Protein AF-A0A7J4YHR4-F1 (afdb_monomer_lite)

Sequence (134 aa):
MNTPLDNAKRYLQVGEPEKAFALLKHSDLSNPEHMQLMMLCRKTLSEQYVYLIKDYLDNKRLVEAQELILKYQKNLGTDSIIKPLYSKMQQMELSDNNLLARYSRISLKKITDITIALFILFTFVAFLDYIVDH

Structure (mmCIF, N/CA/C/O backbone):
data_AF-A0A7J4YHR4-F1
#
_entry.id   AF-A0A7J4YHR4-F1
#
loop_
_atom_site.group_PDB
_atom_site.id
_atom_site.type_symbol
_atom_site.label_atom_id
_atom_site.label_alt_id
_atom_site.label_comp_id
_atom_site.label_asym_id
_atom_site.label_entity_id
_atom_site.label_seq_id
_atom_site.pdbx_PDB_ins_code
_atom_site.Cartn_x
_atom_site.Cartn_y
_atom_site.Cartn_z
_atom_site.occupancy
_atom_site.B_iso_or_equiv
_atom_site.auth_seq_id
_atom_site.auth_comp_id
_atom_site.auth_asym_id
_atom_site.auth_atom_id
_atom_site.pdbx_PDB_model_num
ATOM 1 N N . MET A 1 1 ? 17.413 -12.615 -30.830 1.00 49.78 1 MET A N 1
ATOM 2 C CA . MET A 1 1 ? 17.083 -12.746 -29.393 1.00 49.78 1 MET A CA 1
ATOM 3 C C . MET A 1 1 ? 16.827 -11.342 -28.870 1.00 49.78 1 MET A C 1
ATOM 5 O O . MET A 1 1 ? 17.706 -10.513 -29.054 1.00 49.78 1 MET A O 1
ATOM 9 N N . ASN A 1 2 ? 15.646 -11.045 -28.315 1.00 63.41 2 ASN A N 1
ATOM 10 C CA . ASN A 1 2 ? 15.395 -9.730 -27.705 1.00 63.41 2 ASN A CA 1
ATOM 11 C C . ASN A 1 2 ? 16.188 -9.622 -26.404 1.00 63.41 2 ASN A C 1
ATOM 13 O O . ASN A 1 2 ? 16.179 -10.563 -25.607 1.00 63.41 2 ASN A O 1
ATOM 17 N N . THR A 1 3 ? 16.855 -8.493 -26.188 1.00 78.00 3 THR A N 1
ATOM 18 C CA . THR A 1 3 ? 17.602 -8.268 -24.950 1.00 78.00 3 THR A CA 1
ATOM 19 C C . THR A 1 3 ? 16.635 -8.041 -23.773 1.00 78.00 3 THR A C 1
ATOM 21 O O . THR A 1 3 ? 15.481 -7.649 -23.986 1.00 78.00 3 THR A O 1
ATOM 24 N N . PRO A 1 4 ? 17.061 -8.258 -22.512 1.00 76.38 4 PRO A N 1
ATOM 25 C CA . PRO A 1 4 ? 16.266 -7.896 -21.333 1.00 76.38 4 PRO A CA 1
ATOM 26 C C . PRO A 1 4 ? 15.771 -6.440 -21.362 1.00 76.38 4 PRO A C 1
ATOM 28 O O . PRO A 1 4 ? 14.653 -6.155 -20.933 1.00 76.38 4 PRO A O 1
ATOM 31 N N . LEU A 1 5 ? 16.569 -5.543 -21.950 1.00 82.38 5 LEU A N 1
ATOM 32 C CA . LEU A 1 5 ? 16.245 -4.133 -22.141 1.00 82.38 5 LEU A CA 1
ATOM 33 C C . LEU A 1 5 ? 15.090 -3.929 -23.138 1.00 82.38 5 LEU A C 1
ATOM 35 O O . LEU A 1 5 ? 14.153 -3.184 -22.849 1.00 82.38 5 LEU A O 1
ATOM 39 N N . ASP A 1 6 ? 15.107 -4.632 -24.275 1.00 84.94 6 ASP A N 1
ATOM 40 C CA . ASP A 1 6 ? 14.036 -4.565 -25.283 1.00 84.94 6 ASP A CA 1
ATOM 41 C C . ASP A 1 6 ? 12.703 -5.065 -24.722 1.00 84.94 6 ASP A C 1
ATOM 43 O O . ASP A 1 6 ? 11.646 -4.476 -24.960 1.00 84.94 6 ASP A O 1
ATOM 47 N N . ASN A 1 7 ? 12.748 -6.139 -23.934 1.00 86.12 7 ASN A N 1
ATOM 48 C CA . ASN A 1 7 ? 11.556 -6.685 -23.298 1.00 86.12 7 ASN A CA 1
ATOM 49 C C . ASN A 1 7 ? 11.010 -5.733 -22.224 1.00 86.12 7 ASN A C 1
ATOM 51 O O . ASN A 1 7 ? 9.803 -5.511 -22.175 1.00 86.12 7 ASN A O 1
ATOM 55 N N . ALA A 1 8 ? 11.869 -5.110 -21.412 1.00 86.06 8 ALA A N 1
ATOM 56 C CA . ALA A 1 8 ? 11.434 -4.130 -20.418 1.00 86.06 8 ALA A CA 1
ATOM 57 C C . ALA A 1 8 ? 10.783 -2.888 -21.053 1.00 86.06 8 ALA A C 1
ATOM 59 O O . ALA A 1 8 ? 9.746 -2.428 -20.573 1.00 86.06 8 ALA A O 1
ATOM 60 N N . LYS A 1 9 ? 11.326 -2.390 -22.175 1.00 87.62 9 LYS A N 1
ATOM 61 C CA . LYS A 1 9 ? 10.701 -1.306 -22.956 1.00 87.62 9 LYS A CA 1
ATOM 62 C C . LYS A 1 9 ? 9.301 -1.694 -23.438 1.00 87.62 9 LYS A C 1
ATOM 64 O O . LYS A 1 9 ? 8.375 -0.897 -23.314 1.00 87.62 9 LYS A O 1
ATOM 69 N N . ARG A 1 10 ? 9.120 -2.926 -23.930 1.00 89.38 10 ARG A N 1
ATOM 70 C CA . ARG A 1 10 ? 7.799 -3.439 -24.337 1.00 89.38 10 ARG A CA 1
ATOM 71 C C . ARG A 1 10 ? 6.821 -3.510 -23.167 1.00 89.38 10 ARG A C 1
ATOM 73 O O . ARG A 1 10 ? 5.691 -3.064 -23.320 1.00 89.38 10 ARG A O 1
ATOM 80 N N . TYR A 1 11 ? 7.250 -4.005 -22.005 1.00 89.38 11 TYR A N 1
ATOM 81 C CA . TYR A 1 11 ? 6.399 -4.054 -20.810 1.00 89.38 11 TYR A CA 1
ATOM 82 C C . TYR A 1 11 ? 5.927 -2.666 -20.368 1.00 89.38 11 TYR A C 1
ATOM 84 O O . TYR A 1 11 ? 4.763 -2.501 -20.016 1.00 89.38 11 TYR A O 1
ATOM 92 N N . LEU A 1 12 ? 6.782 -1.644 -20.458 1.00 86.88 12 LEU A N 1
ATOM 93 C CA . LEU A 1 12 ? 6.361 -0.264 -20.206 1.00 86.88 12 LEU A CA 1
ATOM 94 C C . LEU A 1 12 ? 5.323 0.234 -21.218 1.00 86.88 12 LEU A C 1
ATOM 96 O O . LEU A 1 12 ? 4.356 0.876 -20.817 1.00 86.88 12 LEU A O 1
ATOM 100 N N . GLN A 1 13 ? 5.490 -0.078 -22.507 1.00 88.25 13 GLN A N 1
ATOM 101 C CA . GLN A 1 13 ? 4.546 0.332 -23.556 1.00 88.25 13 GLN A CA 1
ATOM 102 C C . GLN A 1 13 ? 3.146 -0.262 -23.364 1.00 88.25 13 GLN A C 1
ATOM 104 O O . GLN A 1 13 ? 2.162 0.390 -23.696 1.00 88.25 13 GLN A O 1
ATOM 109 N N . VAL A 1 14 ? 3.049 -1.472 -22.806 1.00 91.00 14 VAL A N 1
ATOM 110 C CA . VAL A 1 14 ? 1.763 -2.125 -22.506 1.00 91.00 14 VAL A CA 1
ATOM 111 C C . VAL A 1 14 ? 1.228 -1.807 -21.104 1.00 91.00 14 VAL A C 1
ATOM 113 O O . VAL A 1 14 ? 0.242 -2.398 -20.679 1.00 91.00 14 VAL A O 1
ATOM 116 N N . GLY A 1 15 ? 1.855 -0.876 -20.376 1.00 85.31 15 GLY A N 1
ATOM 117 C CA . GLY A 1 15 ? 1.391 -0.453 -19.053 1.00 85.31 15 GLY A CA 1
ATOM 118 C C . GLY A 1 15 ? 1.696 -1.445 -17.926 1.00 85.31 15 GLY A C 1
ATOM 119 O O . GLY A 1 15 ? 1.050 -1.397 -16.884 1.00 85.31 15 GLY A O 1
ATOM 120 N N . GLU A 1 16 ? 2.696 -2.313 -18.095 1.00 89.88 16 GLU A N 1
ATOM 121 C CA . GLU A 1 16 ? 3.127 -3.311 -17.107 1.00 89.88 16 GLU A CA 1
ATOM 122 C C . GLU A 1 16 ? 4.507 -2.974 -16.500 1.00 89.88 16 GLU A C 1
ATOM 124 O O . GLU A 1 16 ? 5.464 -3.752 -16.617 1.00 89.88 16 GLU A O 1
ATOM 129 N N . PRO A 1 17 ? 4.660 -1.828 -15.808 1.00 89.12 17 PRO A N 1
ATOM 130 C CA . PRO A 1 17 ? 5.954 -1.398 -15.290 1.00 89.12 17 PRO A CA 1
ATOM 131 C C . PRO A 1 17 ? 6.495 -2.332 -14.195 1.00 89.12 17 PRO A C 1
ATOM 133 O O . PRO A 1 17 ? 7.700 -2.356 -13.967 1.00 89.12 17 PRO A O 1
ATOM 136 N N . GLU A 1 18 ? 5.649 -3.153 -13.555 1.00 88.81 18 GLU A N 1
ATOM 137 C CA . GLU A 1 18 ? 6.070 -4.134 -12.540 1.00 88.81 18 GLU A CA 1
ATOM 138 C C . GLU A 1 18 ? 6.911 -5.249 -13.159 1.00 88.81 18 GLU A C 1
ATOM 140 O O . GLU A 1 18 ? 7.984 -5.576 -12.647 1.00 88.81 18 GLU A O 1
ATOM 145 N N . LYS A 1 19 ? 6.469 -5.777 -14.306 1.00 89.06 19 LYS A N 1
ATOM 146 C CA . LYS A 1 19 ? 7.217 -6.792 -15.056 1.00 89.06 19 LYS A CA 1
ATOM 147 C C . LYS A 1 19 ? 8.489 -6.200 -15.653 1.00 89.06 19 LYS A C 1
ATOM 149 O O . LYS A 1 19 ? 9.540 -6.837 -15.587 1.00 89.06 19 LYS A O 1
ATOM 154 N N . ALA A 1 20 ? 8.412 -4.967 -16.164 1.00 88.69 20 ALA A N 1
ATOM 155 C CA . ALA A 1 20 ? 9.583 -4.237 -16.644 1.00 88.69 20 ALA A CA 1
ATOM 156 C C . ALA A 1 20 ? 10.633 -4.083 -15.532 1.00 88.69 20 ALA A C 1
ATOM 158 O O . ALA A 1 20 ? 11.792 -4.447 -15.712 1.00 88.69 20 ALA A O 1
ATOM 159 N N . PHE A 1 21 ? 10.224 -3.620 -14.350 1.00 89.75 21 PHE A N 1
ATOM 160 C CA . PHE A 1 21 ? 11.125 -3.431 -13.218 1.00 89.75 21 PHE A CA 1
ATOM 161 C C . PHE A 1 21 ? 11.717 -4.749 -12.711 1.00 89.75 21 PHE A C 1
ATOM 163 O O . PHE A 1 21 ? 12.917 -4.810 -12.460 1.00 89.75 21 PHE A O 1
ATOM 170 N N . ALA A 1 22 ? 10.911 -5.811 -12.600 1.00 88.38 22 ALA A N 1
ATOM 171 C CA . ALA A 1 22 ? 11.377 -7.126 -12.160 1.00 88.38 22 ALA A CA 1
ATOM 172 C C . ALA A 1 22 ? 12.464 -7.702 -13.083 1.00 88.38 22 ALA A C 1
ATOM 174 O O . ALA A 1 22 ? 13.445 -8.261 -12.596 1.00 88.38 22 ALA A O 1
ATOM 175 N N . LEU A 1 23 ? 12.323 -7.512 -14.399 1.00 87.38 23 LEU A N 1
ATOM 176 C CA . LEU A 1 23 ? 13.339 -7.913 -15.374 1.00 87.38 23 LEU A CA 1
ATOM 177 C C . LEU A 1 23 ? 14.630 -7.117 -15.218 1.00 87.38 23 LEU A C 1
ATOM 179 O O . LEU A 1 23 ? 15.711 -7.694 -15.265 1.00 87.38 23 LEU A O 1
ATOM 183 N N . LEU A 1 24 ? 14.521 -5.804 -15.008 1.00 86.25 24 LEU A N 1
ATOM 184 C CA . LEU A 1 24 ? 15.688 -4.931 -14.928 1.00 86.25 24 LEU A CA 1
ATOM 185 C C . LEU A 1 24 ? 16.436 -5.052 -13.592 1.00 86.25 24 LEU A C 1
ATOM 187 O O . LEU A 1 24 ? 17.649 -4.839 -13.562 1.00 86.25 24 LEU A O 1
ATOM 191 N N . LYS A 1 25 ? 15.743 -5.435 -12.510 1.00 81.69 25 LYS A N 1
ATOM 192 C CA . LYS A 1 25 ? 16.261 -5.499 -11.131 1.00 81.69 25 LYS A CA 1
ATOM 193 C C . LYS A 1 25 ? 17.477 -6.416 -10.954 1.00 81.69 25 LYS A C 1
ATOM 195 O O . LYS A 1 25 ? 18.267 -6.190 -10.044 1.00 81.69 25 LYS A O 1
ATOM 200 N N . HIS A 1 26 ? 17.626 -7.432 -11.802 1.00 75.81 26 HIS A N 1
ATOM 201 C CA . HIS A 1 26 ? 18.690 -8.441 -11.706 1.00 75.81 26 HIS A CA 1
ATOM 202 C C . HIS A 1 26 ? 19.781 -8.300 -12.772 1.00 75.81 26 HIS A C 1
ATOM 204 O O . HIS A 1 26 ? 20.589 -9.207 -12.949 1.00 75.81 26 HIS A O 1
ATOM 210 N N . SER A 1 27 ? 19.795 -7.188 -13.500 1.00 71.19 27 SER A N 1
ATOM 211 C CA . SER A 1 27 ? 20.678 -7.006 -14.657 1.00 71.19 27 SER A CA 1
ATOM 212 C C . SER A 1 27 ? 21.854 -6.097 -14.329 1.00 71.19 27 SER A C 1
ATOM 214 O O . SER A 1 27 ? 21.821 -5.350 -13.351 1.00 71.19 27 SER A O 1
ATOM 216 N N . ASP A 1 28 ? 22.891 -6.177 -15.158 1.00 70.06 28 ASP A N 1
ATOM 217 C CA . ASP A 1 28 ? 24.138 -5.451 -14.955 1.00 70.06 28 ASP A CA 1
ATOM 218 C C . ASP A 1 28 ? 23.931 -3.923 -14.994 1.00 70.06 28 ASP A C 1
ATOM 220 O O . ASP A 1 28 ? 23.461 -3.355 -15.983 1.00 70.06 28 ASP A O 1
ATOM 224 N N . LEU A 1 29 ? 24.289 -3.260 -13.891 1.00 69.25 29 LEU A N 1
ATOM 225 C CA . LEU A 1 29 ? 24.165 -1.814 -13.688 1.00 69.25 29 LEU A CA 1
ATOM 226 C C . LEU A 1 29 ? 25.289 -1.017 -14.371 1.00 69.25 29 LEU A C 1
ATOM 228 O O . LEU A 1 29 ? 25.280 0.211 -14.314 1.00 69.25 29 LEU A O 1
ATOM 232 N N . SER A 1 30 ? 26.245 -1.693 -15.016 1.00 75.75 30 SER A N 1
ATOM 233 C CA . SER A 1 30 ? 27.324 -1.062 -15.783 1.00 75.75 30 SER A CA 1
ATOM 234 C C . SER A 1 30 ? 26.827 -0.319 -17.034 1.00 75.75 30 SER A C 1
ATOM 236 O O . SER A 1 30 ? 27.512 0.580 -17.523 1.00 75.75 30 SER A O 1
ATOM 238 N N . ASN A 1 31 ? 25.627 -0.645 -17.534 1.00 83.00 31 ASN A N 1
ATOM 239 C CA . ASN A 1 31 ? 25.021 0.008 -18.692 1.00 83.00 31 ASN A CA 1
ATOM 240 C C . ASN A 1 31 ? 24.180 1.244 -18.275 1.00 83.00 31 ASN A C 1
ATOM 242 O O . ASN A 1 31 ? 23.147 1.091 -17.612 1.00 83.00 31 ASN A O 1
ATOM 246 N N . PRO A 1 32 ? 24.542 2.469 -18.711 1.00 85.38 32 PRO A N 1
ATOM 247 C CA . PRO A 1 32 ? 23.795 3.686 -18.382 1.00 85.38 32 PRO A CA 1
ATOM 248 C C . PRO A 1 32 ? 22.334 3.678 -18.852 1.00 85.38 32 PRO A C 1
ATOM 250 O O . PRO A 1 32 ? 21.457 4.175 -18.146 1.00 85.38 32 PRO A O 1
ATOM 253 N N . GLU A 1 33 ? 22.051 3.099 -20.021 1.00 85.31 33 GLU A N 1
ATOM 254 C CA . GLU A 1 33 ? 20.691 3.011 -20.567 1.00 85.31 33 GLU A CA 1
ATOM 255 C C . GLU A 1 33 ? 19.815 2.092 -19.706 1.00 85.31 33 GLU A C 1
ATOM 257 O O . GLU A 1 33 ? 18.654 2.397 -19.421 1.00 85.31 33 GLU A O 1
ATOM 262 N N . HIS A 1 34 ? 20.402 0.998 -19.216 1.00 85.88 34 HIS A N 1
ATOM 263 C CA . HIS A 1 34 ? 19.753 0.084 -18.281 1.00 85.88 34 HIS A CA 1
ATOM 264 C C . HIS A 1 34 ? 19.373 0.788 -16.980 1.00 85.88 34 HIS A C 1
ATOM 266 O O . HIS A 1 34 ? 18.235 0.692 -16.515 1.00 85.88 34 HIS A O 1
ATOM 272 N N . MET A 1 35 ? 20.317 1.538 -16.411 1.00 86.00 35 MET A N 1
ATOM 273 C CA . MET A 1 35 ? 20.110 2.288 -15.176 1.00 86.00 35 MET A CA 1
ATOM 274 C C . MET A 1 35 ? 18.997 3.332 -15.333 1.00 86.00 35 MET A C 1
ATOM 276 O O . MET A 1 35 ? 18.114 3.415 -14.477 1.00 86.00 35 MET A O 1
ATOM 280 N N . GLN A 1 36 ? 18.992 4.085 -16.437 1.00 89.06 36 GLN A N 1
ATOM 281 C CA . GLN A 1 36 ? 17.941 5.065 -16.730 1.00 89.06 36 GLN A CA 1
ATOM 282 C C . GLN A 1 36 ? 16.565 4.406 -16.857 1.00 89.06 36 GLN A C 1
ATOM 284 O O . GLN A 1 36 ? 15.599 4.871 -16.247 1.00 89.06 36 GLN A O 1
ATOM 289 N N . LEU A 1 37 ? 16.471 3.293 -17.591 1.00 89.12 37 LEU A N 1
ATOM 290 C CA . LEU A 1 37 ? 15.213 2.571 -17.759 1.00 89.12 37 LEU A CA 1
ATOM 291 C C . LEU A 1 37 ? 14.708 1.992 -16.431 1.00 89.12 37 LEU A C 1
ATOM 293 O O . LEU A 1 37 ? 13.515 2.067 -16.134 1.00 89.12 37 LEU A O 1
ATOM 297 N N . MET A 1 38 ? 15.608 1.464 -15.600 1.00 89.25 38 MET A N 1
ATOM 298 C CA . MET A 1 38 ? 15.270 0.957 -14.272 1.00 89.25 38 MET A CA 1
ATOM 299 C C . MET A 1 38 ? 14.744 2.076 -13.363 1.00 89.25 38 MET A C 1
ATOM 301 O O . MET A 1 38 ? 13.743 1.877 -12.671 1.00 89.25 38 MET A O 1
ATOM 305 N N . MET A 1 39 ? 15.374 3.257 -13.377 1.00 90.12 39 MET A N 1
ATOM 306 C CA . MET A 1 39 ? 14.886 4.418 -12.624 1.00 90.12 39 MET A CA 1
ATOM 307 C C . MET A 1 39 ? 13.508 4.872 -13.104 1.00 90.12 39 MET A C 1
ATOM 309 O O . MET A 1 39 ? 12.648 5.164 -12.271 1.00 90.12 39 MET A O 1
ATOM 313 N N . LEU A 1 40 ? 13.276 4.889 -14.420 1.00 91.06 40 LEU A N 1
ATOM 314 C CA . LEU A 1 40 ? 11.971 5.217 -14.991 1.00 91.06 40 LEU A CA 1
ATOM 315 C C . LEU A 1 40 ? 10.902 4.224 -14.522 1.00 91.06 40 LEU A C 1
ATOM 317 O O . LEU A 1 40 ? 9.886 4.645 -13.978 1.00 91.06 40 LEU A O 1
ATOM 321 N N . CYS A 1 41 ? 11.163 2.916 -14.633 1.00 91.44 41 CYS A N 1
ATOM 322 C CA . CYS A 1 41 ? 10.245 1.879 -14.154 1.00 91.44 41 CYS A CA 1
ATOM 323 C C . CYS A 1 41 ? 9.945 2.038 -12.659 1.00 91.44 41 CYS A C 1
ATOM 325 O O . CYS A 1 41 ? 8.788 1.977 -12.248 1.00 91.44 41 CYS A O 1
ATOM 327 N N . ARG A 1 42 ? 10.984 2.277 -11.845 1.00 92.19 42 ARG A N 1
ATOM 328 C CA . ARG A 1 42 ? 10.849 2.493 -10.400 1.00 92.19 42 ARG A CA 1
ATOM 329 C C . ARG A 1 42 ? 9.957 3.691 -10.095 1.00 92.19 42 ARG A C 1
ATOM 331 O O . ARG A 1 42 ? 9.093 3.593 -9.227 1.00 92.19 42 ARG A O 1
ATOM 338 N N . LYS A 1 43 ? 10.163 4.806 -10.801 1.00 93.12 43 LYS A N 1
ATOM 339 C CA . LYS A 1 43 ? 9.372 6.028 -10.642 1.00 93.12 43 LYS A CA 1
ATOM 340 C C . LYS A 1 43 ? 7.911 5.788 -11.022 1.00 93.12 43 LYS A C 1
ATOM 342 O O . LYS A 1 43 ? 7.039 6.038 -10.199 1.00 93.12 43 LYS A O 1
ATOM 347 N N . THR A 1 44 ? 7.655 5.233 -12.206 1.00 93.00 44 THR A N 1
ATOM 348 C CA . THR A 1 44 ? 6.294 4.947 -12.681 1.00 93.00 44 THR A CA 1
ATOM 349 C C . THR A 1 44 ? 5.556 3.990 -11.746 1.00 93.00 44 THR A C 1
ATOM 351 O O . THR A 1 44 ? 4.398 4.226 -11.415 1.00 93.00 44 THR A O 1
ATOM 354 N N . LEU A 1 45 ? 6.224 2.939 -11.259 1.00 93.69 45 LEU A N 1
ATOM 355 C CA . LEU A 1 45 ? 5.640 2.036 -10.266 1.00 93.69 45 LEU A CA 1
ATOM 356 C C . LEU A 1 45 ? 5.310 2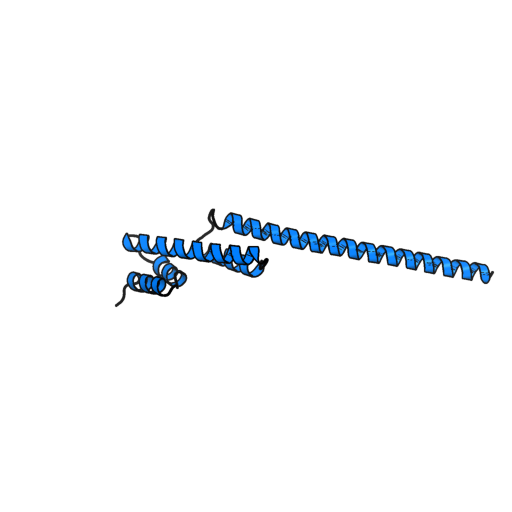.738 -8.959 1.00 93.69 45 LEU A C 1
ATOM 358 O O . LEU A 1 45 ? 4.234 2.523 -8.408 1.00 93.69 45 LEU A O 1
ATOM 362 N N . SER A 1 46 ? 6.238 3.551 -8.453 1.00 95.19 46 SER A N 1
ATOM 363 C CA . SER A 1 46 ? 6.026 4.298 -7.217 1.00 95.19 46 SER A CA 1
ATOM 364 C C . SER A 1 46 ? 4.799 5.202 -7.342 1.00 95.19 46 SER A C 1
ATOM 366 O O . SER A 1 46 ? 3.921 5.155 -6.486 1.00 95.19 46 SER A O 1
ATOM 368 N N . GLU A 1 47 ? 4.677 5.938 -8.448 1.00 95.31 47 GLU A N 1
ATOM 369 C CA . GLU A 1 47 ? 3.532 6.808 -8.732 1.00 95.31 47 GLU A CA 1
ATOM 370 C C . GLU A 1 47 ? 2.209 6.028 -8.789 1.00 95.31 47 GLU A C 1
ATOM 372 O O . GLU A 1 47 ? 1.237 6.433 -8.148 1.00 95.31 47 GLU A O 1
ATOM 377 N N . GLN A 1 48 ? 2.178 4.884 -9.483 1.00 94.62 48 GLN A N 1
ATOM 378 C CA . GLN A 1 48 ? 0.988 4.028 -9.569 1.00 94.62 48 GLN A CA 1
ATOM 379 C C . GLN A 1 48 ? 0.564 3.480 -8.203 1.00 94.62 48 GLN A C 1
ATOM 381 O O . GLN A 1 48 ? -0.609 3.568 -7.837 1.00 94.62 48 GLN A O 1
ATOM 386 N N . TYR A 1 49 ? 1.510 2.948 -7.425 1.00 96.75 49 TYR A N 1
ATOM 387 C CA . TYR A 1 49 ? 1.220 2.469 -6.077 1.00 96.75 49 TYR A CA 1
ATOM 388 C C . TYR A 1 49 ? 0.704 3.594 -5.183 1.00 96.75 49 TYR A C 1
ATOM 390 O O . TYR A 1 49 ? -0.304 3.422 -4.509 1.00 96.75 49 TYR A O 1
ATOM 398 N N . VAL A 1 50 ? 1.370 4.750 -5.181 1.00 97.31 50 VAL A N 1
ATOM 399 C CA . VAL A 1 50 ? 0.987 5.894 -4.343 1.00 97.31 50 VAL A CA 1
ATOM 400 C C . VAL A 1 50 ? -0.411 6.389 -4.690 1.00 97.31 50 VAL A C 1
ATOM 402 O O . VAL A 1 50 ? -1.176 6.705 -3.780 1.00 97.31 50 VAL A O 1
ATOM 405 N N . TYR A 1 51 ? -0.750 6.449 -5.978 1.00 97.31 51 TYR A N 1
ATOM 406 C CA . TYR A 1 51 ? -2.087 6.819 -6.429 1.00 97.31 51 TYR A CA 1
ATOM 407 C C . TYR A 1 51 ? -3.151 5.869 -5.864 1.00 97.31 51 TYR A C 1
ATOM 409 O O . TYR A 1 51 ? -4.078 6.318 -5.195 1.00 97.31 51 TYR A O 1
ATOM 417 N N . LEU A 1 52 ? -2.970 4.560 -6.050 1.00 97.31 52 LEU A N 1
ATOM 418 C CA . LEU A 1 52 ? -3.919 3.545 -5.586 1.00 97.31 52 LEU A CA 1
ATOM 419 C C . LEU A 1 52 ? -4.007 3.463 -4.055 1.00 97.31 52 LEU A C 1
ATOM 421 O O . LEU A 1 52 ? -5.096 3.326 -3.511 1.00 97.31 52 LEU A O 1
ATOM 425 N N . ILE A 1 53 ? -2.885 3.591 -3.340 1.00 97.94 53 ILE A N 1
ATOM 426 C CA . ILE A 1 53 ? -2.886 3.619 -1.869 1.00 97.94 53 ILE A CA 1
ATOM 427 C C . ILE A 1 53 ? -3.702 4.812 -1.374 1.00 97.94 53 ILE A C 1
ATOM 429 O O . ILE A 1 53 ? -4.500 4.664 -0.454 1.00 97.94 53 ILE A O 1
ATOM 433 N N . LYS A 1 54 ? -3.522 5.997 -1.970 1.00 97.69 54 LYS A N 1
ATOM 434 C CA . LYS A 1 54 ? -4.315 7.177 -1.603 1.00 97.69 54 LYS A CA 1
ATOM 435 C C . LYS A 1 54 ? -5.799 6.950 -1.868 1.00 97.69 54 LYS A C 1
ATOM 437 O O . LYS A 1 54 ? -6.585 7.199 -0.962 1.00 97.69 54 LYS A O 1
ATOM 442 N N . ASP A 1 55 ? -6.153 6.414 -3.035 1.00 97.94 55 ASP A N 1
ATOM 443 C CA . ASP A 1 55 ? -7.539 6.073 -3.369 1.00 97.94 55 ASP A CA 1
ATOM 444 C C . ASP A 1 55 ? -8.151 5.102 -2.346 1.00 97.94 55 ASP A C 1
ATOM 446 O O . ASP A 1 55 ? -9.231 5.354 -1.813 1.00 97.94 55 ASP A O 1
ATOM 450 N N . TYR A 1 56 ? -7.438 4.040 -1.966 1.00 97.44 56 TYR A N 1
ATOM 451 C CA . TYR A 1 56 ? -7.910 3.113 -0.937 1.00 97.44 56 TYR A CA 1
ATOM 452 C C . TYR A 1 56 ? -8.072 3.771 0.434 1.00 97.44 56 TYR A C 1
ATOM 454 O O . TYR A 1 56 ? -9.086 3.549 1.097 1.00 97.44 56 TYR A O 1
ATOM 462 N N . LEU A 1 57 ? -7.126 4.612 0.856 1.00 95.81 57 LEU A N 1
ATOM 463 C CA . LEU A 1 57 ? -7.229 5.329 2.129 1.00 95.81 57 LEU A CA 1
ATOM 464 C C . LEU A 1 57 ? -8.395 6.322 2.138 1.00 95.81 57 LEU A C 1
ATOM 466 O O . LEU A 1 57 ? -9.099 6.424 3.141 1.00 95.81 57 LEU A O 1
ATOM 470 N N . ASP A 1 58 ? -8.620 7.034 1.037 1.00 95.25 58 ASP A N 1
ATOM 471 C CA . ASP A 1 58 ? -9.704 8.010 0.926 1.00 95.25 58 ASP A CA 1
ATOM 472 C C . ASP A 1 58 ? -11.081 7.315 0.882 1.00 95.25 58 ASP A C 1
ATOM 474 O O . ASP A 1 58 ? -12.048 7.820 1.454 1.00 95.25 58 ASP A O 1
ATOM 478 N N . ASN A 1 59 ? -11.148 6.095 0.334 1.00 95.38 59 ASN A N 1
ATOM 479 C CA . ASN A 1 59 ? -12.332 5.229 0.351 1.00 95.38 59 ASN A CA 1
ATOM 480 C C . ASN A 1 59 ? -12.440 4.317 1.595 1.00 95.38 59 ASN A C 1
ATOM 482 O O . ASN A 1 59 ? -13.303 3.441 1.634 1.00 95.38 59 ASN A O 1
ATOM 486 N N . LYS A 1 60 ? -11.587 4.497 2.618 1.00 92.56 60 LYS A N 1
ATOM 487 C CA . LYS A 1 60 ? -11.542 3.684 3.858 1.00 92.56 60 LYS A CA 1
ATOM 488 C C . LYS A 1 60 ? -11.357 2.171 3.641 1.00 92.56 60 LYS A C 1
ATOM 490 O O . LYS A 1 60 ? -11.732 1.357 4.483 1.00 92.56 60 LYS A O 1
ATOM 495 N N . ARG A 1 61 ? -10.743 1.782 2.527 1.00 94.62 61 ARG A N 1
ATOM 496 C CA . ARG A 1 61 ? -10.394 0.400 2.171 1.00 94.62 61 ARG A CA 1
ATOM 497 C C . ARG A 1 61 ? -9.031 0.035 2.764 1.00 94.62 61 ARG A C 1
ATOM 499 O O . ARG A 1 61 ? -8.021 -0.029 2.066 1.00 94.62 61 ARG A O 1
ATOM 506 N N . LEU A 1 62 ? -8.986 -0.085 4.095 1.00 93.19 62 LEU A N 1
ATOM 507 C CA . LEU A 1 62 ? -7.726 -0.174 4.850 1.00 93.19 62 LEU A CA 1
ATOM 508 C C . LEU A 1 62 ? -6.956 -1.476 4.589 1.00 93.19 62 LEU A C 1
ATOM 510 O O . LEU A 1 62 ? -5.730 -1.441 4.526 1.00 93.19 62 LEU A O 1
ATOM 514 N N . VAL A 1 63 ? -7.655 -2.593 4.362 1.00 93.56 63 VAL A N 1
ATOM 515 C CA . VAL A 1 63 ? -7.027 -3.891 4.058 1.00 93.56 63 VAL A CA 1
ATOM 516 C C . VAL A 1 63 ? -6.279 -3.817 2.729 1.00 93.56 63 VAL A C 1
ATOM 518 O O . VAL A 1 63 ? -5.095 -4.138 2.657 1.00 93.56 63 VAL A O 1
ATOM 521 N N . GLU A 1 64 ? -6.928 -3.304 1.686 1.00 96.44 64 GLU A N 1
ATOM 522 C CA . GLU A 1 64 ? -6.319 -3.169 0.364 1.00 96.44 64 GLU A CA 1
ATOM 523 C C . GLU A 1 64 ? -5.194 -2.128 0.360 1.00 96.44 64 GLU A C 1
ATOM 525 O O . GLU A 1 64 ? -4.169 -2.321 -0.299 1.00 96.44 64 GLU A O 1
ATOM 530 N N . ALA A 1 65 ? -5.337 -1.046 1.134 1.00 96.81 65 ALA A N 1
ATOM 531 C CA . ALA A 1 65 ? -4.254 -0.092 1.354 1.00 96.81 65 ALA A CA 1
ATOM 532 C C . ALA A 1 65 ? -3.040 -0.764 2.016 1.00 96.81 65 ALA A C 1
ATOM 534 O O . ALA A 1 65 ? -1.912 -0.563 1.561 1.00 96.81 65 ALA A O 1
ATOM 535 N N . GLN A 1 66 ? -3.255 -1.588 3.046 1.00 96.00 66 GLN A N 1
ATOM 536 C CA . GLN A 1 66 ? -2.192 -2.299 3.752 1.00 96.00 66 GLN A CA 1
ATOM 537 C C . GLN A 1 66 ? -1.472 -3.290 2.836 1.00 96.00 66 GLN A C 1
ATOM 539 O O . GLN A 1 66 ? -0.242 -3.259 2.749 1.00 96.00 66 GLN A O 1
ATOM 544 N N . GLU A 1 67 ? -2.215 -4.132 2.119 1.00 96.94 67 GLU A N 1
ATOM 545 C CA . GLU A 1 67 ? -1.655 -5.085 1.156 1.00 96.94 67 GLU A CA 1
ATOM 546 C C . GLU A 1 67 ? -0.788 -4.376 0.112 1.00 96.94 67 GLU A C 1
ATOM 548 O O . GLU A 1 67 ? 0.331 -4.808 -0.192 1.00 96.94 67 GLU A O 1
ATOM 553 N N . LEU A 1 68 ? -1.270 -3.242 -0.401 1.00 97.00 68 LEU A N 1
ATOM 554 C CA . LEU A 1 68 ? -0.571 -2.487 -1.427 1.00 97.00 68 LEU A CA 1
ATOM 555 C C . LEU A 1 68 ? 0.671 -1.761 -0.884 1.00 97.00 68 LEU A C 1
ATOM 557 O O . LEU A 1 68 ? 1.697 -1.719 -1.566 1.00 97.00 68 LEU A O 1
ATOM 561 N N . ILE A 1 69 ? 0.629 -1.262 0.355 1.00 96.81 69 ILE A N 1
ATOM 562 C CA . ILE A 1 69 ? 1.799 -0.705 1.052 1.00 96.81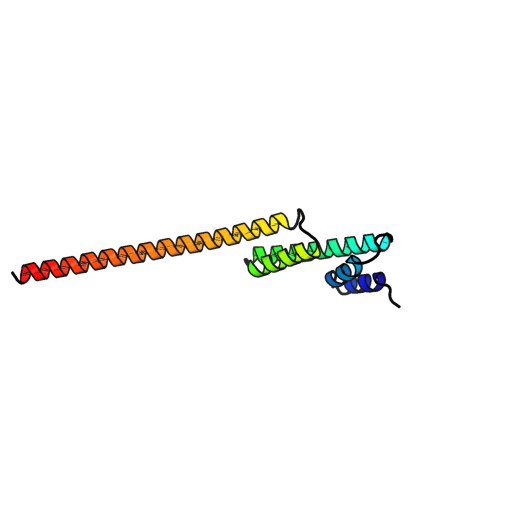 69 ILE A CA 1
ATOM 563 C C . ILE A 1 69 ? 2.867 -1.782 1.274 1.00 96.81 69 ILE A C 1
ATOM 565 O O . ILE A 1 69 ? 4.046 -1.542 1.006 1.00 96.81 69 ILE A O 1
ATOM 569 N N . LEU A 1 70 ? 2.478 -2.980 1.715 1.00 96.19 70 LEU A N 1
ATOM 570 C CA . LEU A 1 70 ? 3.411 -4.095 1.899 1.00 96.19 70 LEU A CA 1
ATOM 571 C C . LEU A 1 70 ? 4.042 -4.510 0.564 1.00 96.19 70 LEU A C 1
ATOM 573 O O . LEU A 1 70 ? 5.253 -4.741 0.485 1.00 96.19 70 LEU A O 1
ATOM 577 N N . LYS A 1 71 ? 3.246 -4.533 -0.513 1.00 95.75 71 LYS A N 1
ATOM 578 C CA . LYS A 1 71 ? 3.740 -4.796 -1.870 1.00 95.75 71 LYS A CA 1
ATOM 579 C C . LYS A 1 71 ? 4.724 -3.716 -2.340 1.00 95.75 71 LYS A C 1
ATOM 581 O O . LYS A 1 71 ? 5.782 -4.061 -2.870 1.00 95.75 71 LYS A O 1
ATOM 586 N N . TYR A 1 72 ? 4.433 -2.436 -2.090 1.00 95.88 72 TYR A N 1
ATOM 587 C CA . TYR A 1 72 ? 5.355 -1.325 -2.359 1.00 95.88 72 TYR A CA 1
ATOM 588 C C . TYR A 1 72 ? 6.692 -1.535 -1.646 1.00 95.88 72 TYR A C 1
ATOM 590 O O . TYR A 1 72 ? 7.742 -1.518 -2.287 1.00 95.88 72 TYR A O 1
ATOM 598 N N . GLN A 1 73 ? 6.660 -1.776 -0.332 1.00 95.12 73 GLN A N 1
ATOM 599 C CA . GLN A 1 73 ? 7.863 -1.927 0.491 1.00 95.12 73 GLN A CA 1
ATOM 600 C C . GLN A 1 73 ? 8.715 -3.116 0.039 1.00 95.12 73 GLN A C 1
ATOM 602 O O . GLN A 1 73 ? 9.935 -2.995 -0.064 1.00 95.12 73 GLN A O 1
ATOM 607 N N . LYS A 1 74 ? 8.080 -4.242 -0.309 1.00 93.44 74 LYS A N 1
ATOM 608 C CA . LYS A 1 74 ? 8.760 -5.427 -0.853 1.00 93.44 74 LYS A CA 1
ATOM 609 C C . LYS A 1 74 ? 9.453 -5.140 -2.189 1.00 93.44 74 LYS A C 1
ATOM 611 O O . LYS A 1 74 ? 10.567 -5.613 -2.428 1.00 93.44 74 LYS A O 1
ATOM 616 N N . ASN A 1 75 ? 8.795 -4.396 -3.076 1.00 91.31 75 ASN A N 1
ATOM 617 C CA . ASN A 1 75 ? 9.275 -4.188 -4.439 1.00 91.31 75 ASN A CA 1
ATOM 618 C C . ASN A 1 75 ? 10.290 -3.042 -4.546 1.00 91.31 75 ASN A C 1
ATOM 620 O O . ASN A 1 75 ? 11.322 -3.212 -5.202 1.00 91.31 75 ASN A O 1
ATOM 624 N N . LEU A 1 76 ? 10.006 -1.902 -3.910 1.00 92.44 76 LEU A N 1
ATOM 625 C CA . LEU A 1 76 ? 10.718 -0.629 -4.085 1.00 92.44 76 LEU A CA 1
ATOM 626 C C . LEU A 1 76 ? 11.512 -0.178 -2.848 1.00 92.44 76 LEU A C 1
ATOM 628 O O . LEU A 1 76 ? 12.319 0.755 -2.959 1.00 92.44 76 LEU A O 1
ATOM 632 N N . GLY A 1 77 ? 11.306 -0.847 -1.710 1.00 91.69 77 GLY A N 1
ATOM 633 C CA . GLY A 1 77 ? 11.877 -0.503 -0.411 1.00 91.69 77 GLY A CA 1
ATOM 634 C C . GLY A 1 77 ? 11.017 0.478 0.389 1.00 91.69 77 GLY A C 1
ATOM 635 O O . GLY A 1 77 ? 10.001 0.990 -0.079 1.00 91.69 77 GLY A O 1
ATOM 636 N N . THR A 1 78 ? 11.443 0.751 1.620 1.00 91.94 78 THR A N 1
ATOM 637 C CA . THR A 1 78 ? 10.808 1.751 2.486 1.00 91.94 78 THR A CA 1
ATOM 638 C C . THR A 1 78 ? 11.480 3.105 2.295 1.00 91.94 78 THR A C 1
ATOM 640 O O . THR A 1 78 ? 12.677 3.248 2.537 1.00 91.94 78 THR A O 1
ATOM 643 N N . ASP A 1 79 ? 10.708 4.118 1.918 1.00 92.69 79 ASP A N 1
ATOM 644 C CA . ASP A 1 79 ? 11.194 5.471 1.643 1.00 92.69 79 ASP A CA 1
ATOM 645 C C . ASP A 1 79 ? 10.323 6.553 2.305 1.00 92.69 79 ASP A C 1
ATOM 647 O O . ASP A 1 79 ? 9.386 6.271 3.057 1.00 92.69 79 ASP A O 1
ATOM 651 N N . SER A 1 80 ? 10.667 7.819 2.075 1.00 93.56 80 SER A N 1
ATOM 652 C CA . SER A 1 80 ? 9.932 8.973 2.601 1.00 93.56 80 SER A CA 1
ATOM 653 C C . SER A 1 80 ? 8.543 9.161 1.983 1.00 93.56 80 SER A C 1
ATOM 655 O O . SER A 1 80 ? 7.755 9.921 2.537 1.00 93.56 80 SER A O 1
ATOM 657 N N . ILE A 1 81 ? 8.225 8.481 0.876 1.00 94.19 81 ILE A N 1
ATOM 658 C CA . ILE A 1 81 ? 6.934 8.585 0.190 1.00 94.19 81 ILE A CA 1
ATOM 659 C C . ILE A 1 81 ? 5.928 7.631 0.838 1.00 94.19 81 ILE A C 1
ATOM 661 O O . ILE A 1 81 ? 4.807 8.031 1.153 1.00 94.19 81 ILE A O 1
ATOM 665 N N . ILE A 1 82 ? 6.332 6.382 1.088 1.00 95.19 82 ILE A N 1
ATOM 666 C CA . ILE A 1 82 ? 5.436 5.347 1.622 1.00 95.19 82 ILE A CA 1
ATOM 667 C C . ILE A 1 82 ? 5.216 5.457 3.135 1.00 95.19 82 ILE A C 1
ATOM 669 O O . ILE A 1 82 ? 4.124 5.167 3.623 1.00 95.19 82 ILE A O 1
ATOM 673 N N . LYS A 1 83 ? 6.226 5.916 3.890 1.00 94.69 83 LYS A N 1
ATOM 674 C CA . LYS A 1 83 ? 6.148 6.101 5.352 1.00 94.69 83 LYS A CA 1
ATOM 675 C C . LYS A 1 83 ? 4.922 6.909 5.810 1.00 94.69 83 LYS A C 1
ATOM 677 O O . LYS A 1 83 ? 4.177 6.389 6.637 1.00 94.69 83 LYS A O 1
ATOM 682 N N . PRO A 1 84 ? 4.665 8.130 5.297 1.00 96.88 84 PRO A N 1
ATOM 683 C CA . PRO A 1 84 ? 3.515 8.916 5.740 1.00 96.88 84 PRO A CA 1
ATOM 684 C C . PRO A 1 84 ? 2.174 8.261 5.384 1.00 96.88 84 PRO A C 1
ATOM 686 O O . PRO A 1 84 ? 1.223 8.392 6.150 1.00 96.88 84 PRO A O 1
ATOM 689 N N . LEU A 1 85 ? 2.090 7.525 4.269 1.00 96.06 85 LEU A N 1
ATOM 690 C CA . LEU A 1 85 ? 0.872 6.799 3.889 1.00 96.06 85 LEU A CA 1
ATOM 691 C C . LEU A 1 85 ? 0.579 5.655 4.864 1.00 96.06 85 LEU A C 1
ATOM 693 O O . LEU A 1 85 ? -0.557 5.504 5.307 1.00 96.06 85 LEU A O 1
ATOM 697 N N . TYR A 1 86 ? 1.612 4.910 5.262 1.00 95.62 86 TYR A N 1
ATOM 698 C CA . TYR A 1 86 ? 1.482 3.861 6.269 1.00 95.62 86 TYR A CA 1
ATOM 699 C C . TYR A 1 86 ? 1.071 4.421 7.636 1.00 95.62 86 TYR A C 1
ATOM 701 O O . TYR A 1 86 ? 0.156 3.897 8.265 1.00 95.62 86 TYR A O 1
ATOM 709 N N . SER A 1 87 ? 1.659 5.541 8.066 1.00 95.06 87 SER A N 1
ATOM 710 C CA . SER A 1 87 ? 1.240 6.209 9.304 1.00 95.06 87 SER A CA 1
ATOM 711 C C . SER A 1 87 ? -0.205 6.724 9.243 1.00 95.06 87 SER A C 1
ATOM 713 O O . SER A 1 87 ? -0.933 6.568 10.221 1.00 95.06 87 SER A O 1
ATOM 715 N N . LYS A 1 88 ? -0.650 7.290 8.108 1.00 94.88 88 LYS A N 1
ATOM 716 C CA . LYS A 1 88 ? -2.050 7.721 7.905 1.00 94.88 88 LYS A CA 1
ATOM 717 C C . LYS A 1 88 ? -3.011 6.536 8.060 1.00 94.88 88 LYS A C 1
ATOM 719 O O . LYS A 1 88 ? -4.000 6.650 8.776 1.00 94.88 88 LYS A O 1
ATOM 724 N N . MET A 1 89 ? -2.693 5.398 7.440 1.00 95.38 89 MET A N 1
ATOM 725 C CA . MET A 1 89 ? -3.478 4.163 7.542 1.00 95.38 89 MET A CA 1
ATOM 726 C C . MET A 1 89 ? -3.599 3.677 8.994 1.00 95.38 89 MET A C 1
ATOM 728 O O . MET A 1 89 ? -4.706 3.461 9.476 1.00 95.38 89 MET A O 1
ATOM 732 N N . GLN A 1 90 ? -2.478 3.591 9.719 1.00 93.06 90 GLN A N 1
ATOM 733 C CA . GLN A 1 90 ? -2.468 3.166 11.125 1.00 93.06 90 GLN A CA 1
ATOM 734 C C . GLN A 1 90 ? -3.307 4.087 12.021 1.00 93.06 90 GLN A C 1
ATOM 736 O O . GLN A 1 90 ? -3.985 3.623 12.933 1.00 93.06 90 GLN A O 1
ATOM 741 N N . GLN A 1 91 ? -3.291 5.398 11.763 1.00 93.25 91 GLN A N 1
ATOM 742 C CA . GLN A 1 91 ? -4.129 6.352 12.494 1.00 93.25 91 GLN A CA 1
ATOM 743 C C . GLN A 1 91 ? -5.625 6.137 12.224 1.00 93.25 91 GLN A C 1
ATOM 745 O O . GLN A 1 91 ? -6.428 6.259 13.151 1.00 93.25 91 GLN A O 1
ATOM 750 N N . MET A 1 92 ? -6.003 5.793 10.988 1.00 90.56 92 MET A N 1
ATOM 751 C CA . MET A 1 92 ? -7.388 5.461 10.633 1.00 90.56 92 MET A CA 1
ATOM 752 C C . MET A 1 92 ? -7.856 4.182 11.336 1.00 90.56 92 MET A C 1
ATOM 754 O O . MET A 1 92 ? -8.906 4.202 11.975 1.00 90.56 92 MET A O 1
ATOM 758 N N . GLU A 1 93 ? -7.045 3.119 11.323 1.00 87.00 93 GLU A N 1
ATOM 759 C CA . GLU A 1 93 ? -7.347 1.874 12.050 1.00 87.00 93 GLU A CA 1
ATOM 760 C C . GLU A 1 93 ? -7.523 2.122 13.553 1.00 87.00 93 GLU A C 1
ATOM 762 O O . GLU A 1 93 ? -8.462 1.626 14.179 1.00 87.00 93 GLU A O 1
ATOM 767 N N . LEU A 1 94 ? -6.640 2.929 14.151 1.00 85.69 94 LEU A N 1
ATOM 768 C CA . LEU A 1 94 ? -6.728 3.266 15.570 1.00 85.69 94 LEU A CA 1
ATOM 769 C C . LEU A 1 94 ? -8.012 4.047 15.889 1.00 85.69 94 LEU A C 1
ATOM 771 O O . LEU A 1 94 ? -8.636 3.824 16.928 1.00 85.69 94 LEU A O 1
ATOM 775 N N . SER A 1 95 ? -8.412 4.966 15.006 1.00 81.69 95 SER A N 1
ATOM 776 C CA . SER A 1 95 ? -9.651 5.736 15.141 1.00 81.69 95 SER A CA 1
ATOM 777 C C . SER A 1 95 ? -10.887 4.836 15.112 1.00 81.69 95 SER A C 1
ATOM 779 O O . SER A 1 95 ? -11.751 4.960 15.985 1.00 81.69 95 SER A O 1
ATOM 781 N N . ASP A 1 96 ? -10.959 3.908 14.159 1.00 76.00 96 ASP A N 1
ATOM 782 C CA . ASP A 1 96 ? -12.098 2.996 14.019 1.00 76.00 96 ASP A CA 1
ATOM 783 C C . ASP A 1 96 ? -12.197 2.041 15.217 1.00 76.00 96 ASP A C 1
ATOM 785 O O . ASP A 1 96 ? -13.270 1.875 15.805 1.00 76.00 96 ASP A O 1
ATOM 789 N N . ASN A 1 97 ? -11.062 1.518 15.685 1.00 74.62 97 ASN A N 1
ATOM 790 C CA . ASN A 1 97 ? -11.006 0.694 16.893 1.00 74.62 97 ASN A CA 1
ATOM 791 C C . ASN A 1 97 ? -11.446 1.464 18.149 1.00 74.62 97 ASN A C 1
ATOM 793 O O . ASN A 1 97 ? -12.172 0.931 18.993 1.00 74.62 97 ASN A O 1
ATOM 797 N N . ASN A 1 98 ? -11.070 2.740 18.268 1.00 71.88 98 ASN A N 1
ATOM 798 C CA . ASN A 1 98 ? -11.506 3.598 19.370 1.00 71.88 98 ASN A CA 1
ATOM 799 C C . ASN A 1 98 ? -13.015 3.886 19.328 1.00 71.88 98 ASN A C 1
ATOM 801 O O . ASN A 1 98 ? -13.660 3.940 20.379 1.00 71.88 98 ASN A O 1
ATOM 805 N N . LEU A 1 99 ? -13.591 4.056 18.135 1.00 68.44 99 LEU A N 1
ATOM 806 C CA . LEU A 1 99 ? -15.036 4.200 17.934 1.00 68.44 99 LEU A CA 1
ATOM 807 C C . LEU A 1 99 ? -15.791 2.934 18.350 1.00 68.44 99 LEU A C 1
ATOM 809 O O . LEU A 1 99 ? -16.740 3.025 19.132 1.00 68.44 99 LEU A O 1
ATOM 813 N N . LEU A 1 100 ? -15.329 1.760 17.912 1.00 70.62 100 LEU A N 1
ATOM 814 C CA . LEU A 1 100 ? -15.899 0.468 18.304 1.00 70.62 100 LEU A CA 1
ATOM 815 C C . LEU A 1 100 ? -15.815 0.248 19.820 1.00 70.62 100 LEU A C 1
ATOM 817 O O . LEU A 1 100 ? -16.807 -0.116 20.454 1.00 70.62 100 LEU A O 1
ATOM 821 N N . ALA A 1 101 ? -14.667 0.550 20.430 1.00 67.38 101 ALA A N 1
ATOM 822 C CA . ALA A 1 101 ? -14.484 0.443 21.874 1.00 67.38 101 ALA A CA 1
ATOM 823 C C . ALA A 1 101 ? -15.410 1.396 22.651 1.00 67.38 101 ALA A C 1
ATOM 825 O O . ALA A 1 101 ? -15.983 1.009 23.673 1.00 67.38 101 ALA A O 1
ATOM 826 N N . ARG A 1 102 ? -15.601 2.636 22.175 1.00 65.12 102 ARG A N 1
ATOM 827 C CA . ARG A 1 102 ? -16.561 3.584 22.769 1.00 65.12 102 ARG A CA 1
ATOM 828 C C . ARG A 1 102 ? -17.991 3.072 22.662 1.00 65.12 102 ARG A C 1
ATOM 830 O O . ARG A 1 102 ? -18.710 3.107 23.659 1.00 65.12 102 ARG A O 1
ATOM 837 N N . TYR A 1 103 ? -18.390 2.576 21.493 1.00 64.88 103 TYR A N 1
ATOM 838 C CA . TYR A 1 103 ? -19.725 2.020 21.292 1.00 64.88 103 TYR A CA 1
ATOM 839 C C . TYR A 1 103 ? -19.975 0.820 22.212 1.00 64.88 103 TYR A C 1
ATOM 841 O O . TYR A 1 103 ? -20.989 0.782 22.909 1.00 64.88 103 TYR A O 1
ATOM 849 N N . SER A 1 104 ? -19.008 -0.100 22.307 1.00 65.19 104 SER A N 1
ATOM 850 C CA . SER A 1 104 ? -19.074 -1.243 23.220 1.00 65.19 104 SER A CA 1
ATOM 851 C C . SER A 1 104 ? -19.260 -0.792 24.672 1.00 65.19 104 SER A C 1
ATOM 853 O O . SER A 1 104 ? -20.204 -1.236 25.322 1.00 65.19 104 SER A O 1
ATOM 855 N N . ARG A 1 105 ? -18.462 0.165 25.169 1.00 71.75 105 ARG A N 1
ATOM 856 C CA . ARG A 1 105 ? -18.610 0.677 26.546 1.00 71.75 105 ARG A CA 1
ATOM 857 C C . ARG A 1 105 ? -19.977 1.308 26.804 1.00 71.75 105 ARG A C 1
ATOM 859 O O . ARG A 1 105 ? -20.556 1.080 27.862 1.00 71.75 105 ARG A O 1
ATOM 866 N N . ILE A 1 106 ? -20.496 2.089 25.854 1.00 72.06 106 ILE A N 1
ATOM 867 C CA . ILE A 1 106 ? -21.827 2.704 25.971 1.00 72.06 106 ILE A CA 1
ATOM 868 C C . ILE A 1 106 ? -22.909 1.620 26.015 1.00 72.06 106 ILE A C 1
ATOM 870 O O . ILE A 1 106 ? -23.808 1.694 26.851 1.00 72.06 106 ILE A O 1
ATOM 874 N N . SER A 1 107 ? -22.816 0.609 25.147 1.00 75.31 107 SER A N 1
ATOM 875 C CA . SER A 1 107 ? -23.765 -0.508 25.128 1.00 75.31 107 SER A CA 1
ATOM 876 C C . SER A 1 107 ? -23.735 -1.305 26.435 1.00 75.31 107 SER A C 1
ATOM 878 O O . SER A 1 107 ? -24.789 -1.570 27.008 1.00 75.31 107 SER A O 1
ATOM 880 N N . LEU A 1 108 ? -22.539 -1.582 26.967 1.00 76.69 108 LEU A N 1
ATOM 881 C CA . LEU A 1 108 ? -22.361 -2.322 28.209 1.00 76.69 108 LEU A CA 1
ATOM 882 C C . LEU A 1 108 ? -22.942 -1.549 29.395 1.00 76.69 108 LEU A C 1
ATOM 884 O O . LEU A 1 108 ? -23.693 -2.119 30.175 1.00 76.69 108 LEU A O 1
ATOM 888 N N . LYS A 1 109 ? -22.682 -0.235 29.484 1.00 83.88 109 LYS A N 1
ATOM 889 C CA . LYS A 1 109 ? -23.255 0.617 30.534 1.00 83.88 109 LYS A CA 1
ATOM 890 C C . LYS A 1 109 ? -24.786 0.578 30.526 1.00 83.88 109 LYS A C 1
ATOM 892 O O . LYS A 1 109 ? -25.384 0.389 31.575 1.00 83.88 109 LYS A O 1
ATOM 897 N N . LYS A 1 110 ? -25.416 0.692 29.350 1.00 84.06 110 LYS A N 1
ATOM 898 C CA . LYS A 1 110 ? -26.883 0.614 29.229 1.00 84.06 110 LYS A CA 1
ATOM 899 C C . LYS A 1 110 ? -27.435 -0.731 29.705 1.00 84.06 110 LYS A C 1
ATOM 901 O O . LYS A 1 110 ? -28.446 -0.752 30.397 1.00 84.06 110 LYS A O 1
ATOM 906 N N . ILE A 1 111 ? -26.780 -1.837 29.347 1.00 85.19 111 ILE A N 1
ATOM 907 C CA . ILE A 1 111 ? -27.178 -3.180 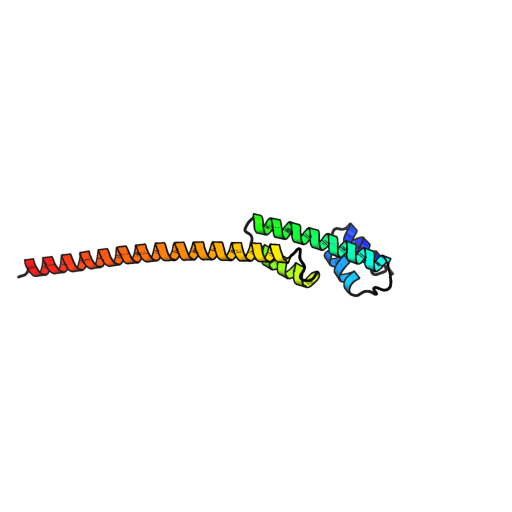29.794 1.00 85.19 111 ILE A CA 1
ATOM 908 C C . ILE A 1 111 ? -27.058 -3.286 31.318 1.00 85.19 111 ILE A C 1
ATOM 910 O O . ILE A 1 111 ? -27.989 -3.758 31.970 1.00 85.19 111 ILE A O 1
ATOM 914 N N . THR A 1 112 ? -25.955 -2.806 31.895 1.00 87.38 112 THR A N 1
ATOM 915 C CA . THR A 1 112 ? -25.754 -2.797 33.348 1.00 87.38 112 THR A CA 1
ATOM 916 C C . THR A 1 112 ? -26.827 -1.971 34.059 1.00 87.38 112 THR A C 1
ATOM 918 O O . THR A 1 112 ? -27.425 -2.466 35.010 1.00 87.38 112 THR A O 1
ATOM 921 N N . ASP A 1 113 ? -27.132 -0.764 33.571 1.00 90.25 113 ASP A N 1
ATOM 922 C CA . ASP A 1 113 ? -28.148 0.117 34.164 1.00 90.25 113 ASP A CA 1
ATOM 923 C C . ASP A 1 113 ? -29.544 -0.543 34.151 1.00 90.25 113 ASP A C 1
ATOM 925 O O . ASP A 1 113 ? -30.245 -0.538 35.165 1.00 90.25 113 ASP A O 1
ATOM 929 N N . ILE A 1 114 ? -29.927 -1.186 33.038 1.00 92.25 114 ILE A N 1
ATOM 930 C CA . ILE A 1 114 ? -31.186 -1.950 32.931 1.00 92.25 114 ILE A CA 1
ATOM 931 C C . ILE A 1 114 ? -31.198 -3.131 33.909 1.00 92.25 114 ILE A C 1
ATOM 933 O O . ILE A 1 114 ? -32.202 -3.376 34.575 1.00 92.25 114 ILE A O 1
ATOM 937 N N . THR A 1 115 ? -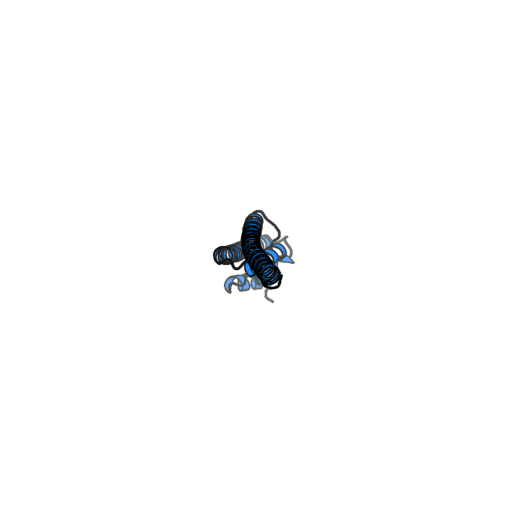30.084 -3.855 34.018 1.00 90.75 115 THR A N 1
ATOM 938 C CA . THR A 1 115 ? -29.975 -5.030 34.895 1.00 90.75 115 THR A CA 1
ATOM 939 C C . THR A 1 115 ? -30.125 -4.640 36.366 1.00 90.75 115 THR A C 1
ATOM 941 O O . THR A 1 115 ? -30.849 -5.301 37.108 1.00 90.75 115 THR A O 1
ATOM 944 N N . ILE A 1 116 ? -29.500 -3.532 36.780 1.00 92.69 116 ILE A N 1
ATOM 945 C CA . ILE A 1 116 ? -29.638 -2.980 38.134 1.00 92.69 116 ILE A CA 1
ATOM 946 C C . ILE A 1 116 ? -31.089 -2.564 38.399 1.00 92.69 116 ILE A C 1
ATOM 948 O O . ILE A 1 116 ? -31.638 -2.910 39.442 1.00 92.69 116 ILE A O 1
ATOM 952 N N . ALA A 1 117 ? -31.733 -1.868 37.457 1.00 92.56 117 ALA A N 1
ATOM 953 C CA . ALA A 1 117 ? -33.125 -1.445 37.609 1.00 92.56 117 ALA A CA 1
ATOM 954 C C . ALA A 1 117 ? -34.085 -2.638 37.769 1.00 92.56 117 ALA A C 1
ATOM 956 O O . ALA A 1 117 ? -34.949 -2.615 38.645 1.00 92.56 117 ALA A O 1
ATOM 957 N N . LEU A 1 118 ? -33.906 -3.699 36.974 1.00 93.81 118 LEU A N 1
ATOM 958 C CA . LEU A 1 118 ? -34.696 -4.929 37.087 1.00 93.81 118 LEU A CA 1
ATOM 959 C C . LEU A 1 118 ? -34.467 -5.642 38.421 1.00 93.81 118 LEU A C 1
ATOM 961 O O . LEU A 1 118 ? -35.423 -6.124 39.022 1.00 93.81 118 LEU A O 1
ATOM 965 N N . PHE A 1 119 ? -33.223 -5.681 38.904 1.00 94.06 119 PHE A N 1
ATOM 966 C CA . PHE A 1 119 ? -32.909 -6.267 40.204 1.00 94.06 119 PHE A CA 1
ATOM 967 C C . PHE A 1 119 ? -33.596 -5.510 41.347 1.00 94.06 119 PHE A C 1
ATOM 969 O O . PHE A 1 119 ? -34.210 -6.138 42.204 1.00 94.06 119 PHE A O 1
ATOM 976 N N . ILE A 1 120 ? -33.553 -4.173 41.328 1.00 94.12 120 ILE A N 1
ATOM 977 C CA . ILE A 1 120 ? -34.244 -3.323 42.312 1.00 94.12 120 ILE A CA 1
ATOM 978 C C . ILE A 1 120 ? -35.762 -3.532 42.253 1.00 94.12 120 ILE A C 1
ATOM 980 O O . ILE A 1 120 ? -36.411 -3.628 43.290 1.00 94.12 120 ILE A O 1
ATOM 984 N N . LEU A 1 121 ? -36.338 -3.617 41.050 1.00 94.06 121 LEU A N 1
ATOM 985 C CA . LEU A 1 121 ? -37.770 -3.867 40.886 1.00 94.06 121 LEU A CA 1
ATOM 986 C C . LEU A 1 121 ? -38.161 -5.226 41.482 1.00 94.06 121 LEU A C 1
ATOM 988 O O . LEU A 1 121 ? -39.137 -5.318 42.220 1.00 94.06 121 LEU A O 1
ATOM 992 N N . PHE A 1 122 ? -37.381 -6.267 41.190 1.00 93.00 122 PHE A N 1
ATOM 993 C CA . PHE A 1 122 ? -37.629 -7.616 41.685 1.00 93.00 122 PHE A CA 1
ATOM 994 C C . PHE A 1 122 ? -37.544 -7.696 43.214 1.00 93.00 122 PHE A C 1
ATOM 996 O O . PHE A 1 122 ? -38.434 -8.259 43.849 1.00 93.00 122 PHE A O 1
ATOM 1003 N N . THR A 1 123 ? -36.512 -7.102 43.821 1.00 92.12 123 THR A N 1
ATOM 1004 C CA . THR A 1 123 ? -36.375 -7.084 45.285 1.00 92.12 123 THR A CA 1
ATOM 1005 C C . THR A 1 123 ? -37.477 -6.273 45.958 1.00 92.12 123 THR A C 1
ATOM 1007 O O . THR A 1 123 ? -37.948 -6.667 47.022 1.00 92.12 123 THR A O 1
ATOM 1010 N N . PHE A 1 124 ? -37.928 -5.178 45.340 1.00 91.94 124 PHE A N 1
ATOM 1011 C CA . PHE A 1 124 ? -39.044 -4.385 45.852 1.00 91.94 124 PHE A CA 1
ATOM 1012 C C . PHE A 1 124 ? -40.367 -5.160 45.831 1.00 91.94 124 PHE A C 1
ATOM 1014 O O . PHE A 1 124 ? -41.088 -5.147 46.825 1.00 91.94 124 PHE A O 1
ATOM 1021 N N . VAL A 1 125 ? -40.664 -5.875 44.739 1.00 90.75 125 VAL A N 1
ATOM 1022 C CA . VAL A 1 125 ? -41.857 -6.737 44.649 1.00 90.75 125 VAL A CA 1
ATOM 1023 C C . VAL A 1 125 ? -41.816 -7.828 45.722 1.00 90.75 125 VAL A C 1
ATOM 1025 O O . VAL A 1 125 ? -42.764 -7.954 46.486 1.00 90.75 125 VAL A O 1
ATOM 1028 N N . ALA A 1 126 ? -40.689 -8.534 45.863 1.00 89.50 126 ALA A N 1
ATOM 1029 C CA . ALA A 1 126 ? -40.540 -9.578 46.879 1.00 89.50 126 ALA A CA 1
ATOM 1030 C C . ALA A 1 126 ? -40.690 -9.050 48.321 1.00 89.50 126 ALA A C 1
ATOM 1032 O O . ALA A 1 126 ? -41.215 -9.742 49.191 1.00 89.50 126 ALA A O 1
ATOM 1033 N N . PHE A 1 127 ? -40.236 -7.822 48.588 1.00 90.50 127 PHE A N 1
ATOM 1034 C CA . PHE A 1 127 ? -40.409 -7.173 49.887 1.00 90.50 127 PHE A CA 1
ATOM 1035 C C . PHE A 1 127 ? -41.873 -6.817 50.176 1.00 90.50 127 PHE A C 1
ATOM 1037 O O . PHE A 1 127 ? -42.327 -6.992 51.306 1.00 90.50 127 PHE A O 1
ATOM 1044 N N . LEU A 1 128 ? -42.611 -6.328 49.174 1.00 90.12 128 LEU A N 1
ATOM 1045 C CA . LEU A 1 128 ? -44.040 -6.054 49.322 1.00 90.12 128 LEU A CA 1
ATOM 1046 C C . LEU A 1 128 ? -44.833 -7.336 49.585 1.00 90.12 128 LEU A C 1
ATOM 1048 O O . LEU A 1 128 ? -45.656 -7.335 50.496 1.00 90.12 128 LEU A O 1
ATOM 1052 N N . ASP A 1 129 ? -44.546 -8.418 48.856 1.00 85.94 129 ASP A N 1
ATOM 1053 C CA . ASP A 1 129 ? -45.190 -9.719 49.079 1.00 85.94 129 ASP A CA 1
ATOM 1054 C C . ASP A 1 129 ? -44.954 -10.215 50.517 1.00 85.94 129 ASP A C 1
ATOM 1056 O O . ASP A 1 129 ? -45.895 -10.606 51.202 1.00 85.94 129 ASP A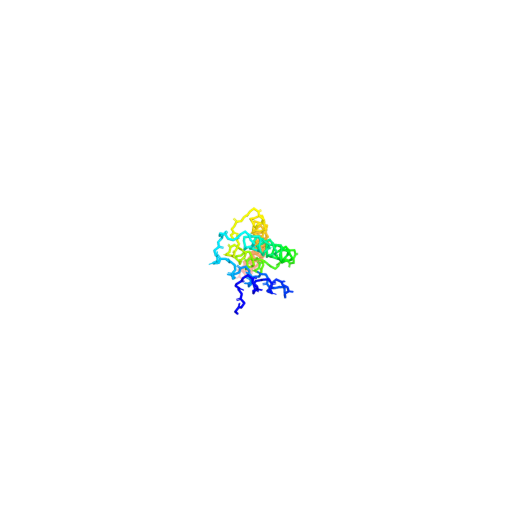 O 1
ATOM 1060 N N . TYR A 1 130 ? -43.723 -10.093 51.033 1.00 88.19 130 TYR A N 1
ATOM 1061 C CA . TYR A 1 130 ? -43.403 -10.454 52.420 1.00 88.19 130 TYR A CA 1
ATOM 1062 C C . TYR A 1 130 ? -44.204 -9.656 53.464 1.00 88.19 130 TYR A C 1
ATOM 1064 O O . TYR A 1 130 ? -44.587 -10.213 54.488 1.00 88.19 130 TYR A O 1
ATOM 1072 N N . ILE A 1 131 ? -44.453 -8.362 53.230 1.00 86.88 131 ILE A N 1
ATOM 1073 C CA . ILE A 1 131 ? -45.265 -7.530 54.136 1.00 86.88 131 ILE A CA 1
ATOM 1074 C C . ILE A 1 131 ? -46.749 -7.891 54.053 1.00 86.88 131 ILE A C 1
ATOM 1076 O O . ILE A 1 131 ? -47.449 -7.779 55.048 1.00 86.88 131 ILE A O 1
ATOM 1080 N N . VAL A 1 132 ? -47.258 -8.254 52.876 1.00 82.44 132 VAL A N 1
ATOM 1081 C CA . VAL A 1 132 ? -48.680 -8.594 52.711 1.00 82.44 132 VAL A CA 1
ATOM 1082 C C . VAL A 1 132 ? -49.005 -9.952 53.340 1.00 82.44 132 VAL A C 1
ATOM 1084 O O . VAL A 1 132 ? -50.098 -10.122 53.878 1.00 82.44 132 VAL A O 1
ATOM 1087 N N . ASP A 1 133 ? -48.060 -10.894 53.306 1.00 75.12 133 ASP A N 1
ATOM 1088 C CA . ASP A 1 133 ? -48.223 -12.246 53.849 1.00 75.12 133 ASP A CA 1
ATOM 1089 C C . ASP A 1 133 ? -47.907 -12.371 55.360 1.00 75.12 133 ASP A C 1
ATOM 1091 O O . ASP A 1 133 ? -47.971 -13.481 55.902 1.00 75.12 133 ASP A O 1
ATOM 1095 N N . HIS A 1 134 ? -47.546 -11.285 56.061 1.00 59.50 134 HIS A N 1
ATOM 1096 C CA . HIS A 1 134 ? -47.264 -11.248 57.512 1.00 59.50 134 HIS A CA 1
ATOM 1097 C C . HIS A 1 134 ? -48.054 -10.147 58.227 1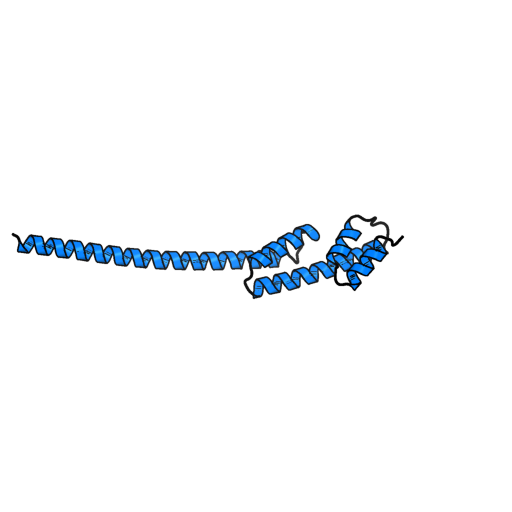.00 59.50 134 HIS A C 1
ATOM 1099 O O . HIS A 1 134 ? -48.570 -10.434 59.333 1.00 59.50 134 HIS A O 1
#

Radius of gyration: 30.11 Å; chains: 1; bounding box: 76×22×87 Å

Secondary structure (DSSP, 8-state):
---HHHHHHHHHHTT-HHHHHHHHTTS-TT-HHHHHHHHHHHHHHHHHHHHHHHHHHHTT-HHHHHHHHHHHHHHH---TTHHHHHHHHHHHHHHHHHHHHHHHHHHHHHHHHHHHHHHHHHHHHHHHHHHHT-

pLDDT: mean 87.6, std 9.4, range [49.78, 97.94]

Organism: NCBI:txid338188

Foldseek 3Di:
DQDLQNVLVVCVVVVNLLSSLVSLVPDDPPDPSSVVSNVVSLVSLLVVLLVVLVVCVVVVVLVVNVVSLVVNCVRNNDDPSSVVSVVSSVVSVVVVVVVVVVVVVVVVVVVVVVVVVVVVVVVVVVVVVVVVVD